Protein AF-A0A962QHK0-F1 (afdb_monomer_lite)

Radius of gyration: 11.74 Å; chains: 1; bounding box: 29×19×28 Å

Foldseek 3Di:
DVPDPPDDDQALVPDPDQDPDDRPVVSVVSVVVVVVVVVVVD

Structure (mmCIF, N/CA/C/O backbone):
data_AF-A0A962QHK0-F1
#
_entry.id   AF-A0A962QHK0-F1
#
loop_
_atom_site.group_PDB
_atom_site.id
_atom_site.type_symbol
_atom_site.label_atom_id
_atom_site.label_alt_id
_atom_site.label_comp_id
_atom_site.label_asym_id
_atom_site.label_entity_id
_atom_site.label_seq_id
_atom_site.pdbx_PDB_ins_code
_atom_site.Cartn_x
_atom_site.Cartn_y
_atom_site.Cartn_z
_atom_site.occupancy
_atom_site.B_iso_or_equiv
_atom_site.auth_seq_id
_atom_site.auth_comp_id
_atom_site.auth_asym_id
_atom_site.auth_atom_id
_atom_site.pdbx_PDB_model_num
ATOM 1 N N . VAL A 1 1 ? -9.240 -4.369 0.598 1.00 95.44 1 VAL A N 1
ATOM 2 C CA . VAL A 1 1 ? -9.109 -5.694 -0.060 1.00 95.44 1 VAL A CA 1
ATOM 3 C C . VAL A 1 1 ? -10.481 -6.082 -0.572 1.00 95.44 1 VAL A C 1
ATOM 5 O O . VAL A 1 1 ? -11.459 -5.679 0.045 1.00 95.44 1 VAL A O 1
ATOM 8 N N . ARG A 1 2 ? -10.595 -6.766 -1.717 1.00 96.81 2 ARG A N 1
ATOM 9 C CA . ARG A 1 2 ? -11.924 -7.082 -2.268 1.00 96.81 2 ARG A CA 1
ATOM 10 C C . ARG A 1 2 ? -12.683 -7.989 -1.289 1.00 96.81 2 ARG A C 1
ATOM 12 O O . ARG A 1 2 ? -12.192 -9.066 -0.976 1.00 96.81 2 ARG A O 1
ATOM 19 N N . GLY A 1 3 ? -13.838 -7.530 -0.804 1.00 97.94 3 GLY A N 1
ATOM 20 C CA . GLY A 1 3 ? -14.719 -8.287 0.094 1.00 97.94 3 GLY A CA 1
ATOM 21 C C . GLY A 1 3 ? -14.321 -8.329 1.575 1.00 97.94 3 GLY A C 1
ATOM 22 O O . GLY A 1 3 ? -14.929 -9.095 2.312 1.00 97.94 3 GLY A O 1
ATOM 23 N N . ILE A 1 4 ? -13.324 -7.551 2.021 1.00 98.12 4 ILE A N 1
ATOM 24 C CA . ILE A 1 4 ? -12.920 -7.504 3.438 1.00 98.12 4 ILE A CA 1
ATOM 25 C C . ILE A 1 4 ? -12.866 -6.054 3.917 1.00 98.12 4 ILE A C 1
ATOM 27 O O . ILE A 1 4 ? -12.039 -5.266 3.440 1.00 98.12 4 ILE A O 1
ATOM 31 N N . ASP A 1 5 ? -13.718 -5.738 4.890 1.00 97.00 5 ASP A N 1
ATOM 32 C CA . ASP A 1 5 ? -13.803 -4.419 5.508 1.00 97.00 5 ASP A CA 1
ATOM 33 C C . ASP A 1 5 ? -12.567 -4.110 6.355 1.00 97.00 5 ASP A C 1
ATOM 35 O O . ASP A 1 5 ? -11.992 -4.974 7.015 1.00 97.00 5 ASP A O 1
ATOM 39 N N . GLY A 1 6 ? -12.116 -2.856 6.303 1.00 94.06 6 GLY A N 1
ATOM 40 C CA . GLY A 1 6 ? -10.968 -2.373 7.078 1.00 94.06 6 GLY A CA 1
ATOM 41 C C . GLY A 1 6 ? -9.593 -2.907 6.645 1.00 94.06 6 GLY A C 1
ATOM 42 O O . GLY A 1 6 ? -8.579 -2.322 7.028 1.00 94.06 6 GLY A O 1
ATOM 43 N N . LEU A 1 7 ? -9.517 -3.949 5.808 1.00 96.12 7 LEU A N 1
ATOM 44 C CA . LEU A 1 7 ? -8.252 -4.545 5.375 1.00 96.12 7 LEU A CA 1
ATOM 45 C C . LEU A 1 7 ? -7.655 -3.836 4.150 1.00 96.12 7 LEU A C 1
ATOM 47 O O . LEU A 1 7 ? -8.291 -3.683 3.100 1.00 96.12 7 LEU A O 1
ATOM 51 N N . ARG A 1 8 ? -6.378 -3.466 4.255 1.00 96.19 8 ARG A N 1
ATOM 52 C CA . ARG A 1 8 ? -5.601 -2.759 3.225 1.00 96.19 8 ARG A CA 1
ATOM 53 C C . ARG A 1 8 ? -4.304 -3.529 2.946 1.00 96.19 8 ARG A C 1
ATOM 55 O O . ARG A 1 8 ? -3.719 -4.071 3.875 1.00 96.19 8 ARG A O 1
ATOM 62 N N . VAL A 1 9 ? -3.876 -3.572 1.683 1.00 97.12 9 VAL A N 1
ATOM 63 C CA . VAL A 1 9 ? -2.551 -4.078 1.269 1.00 97.12 9 VAL A CA 1
ATOM 64 C C . VAL A 1 9 ? -1.734 -2.865 0.848 1.00 97.12 9 VAL A C 1
ATOM 66 O O . VAL A 1 9 ? -2.242 -2.024 0.107 1.00 97.12 9 VAL A O 1
ATOM 69 N N . VAL A 1 10 ? -0.523 -2.738 1.383 1.00 97.75 10 VAL A N 1
ATOM 70 C CA . VAL A 1 10 ? 0.293 -1.521 1.289 1.00 97.75 10 VAL A CA 1
ATOM 71 C C . VAL A 1 10 ? 1.758 -1.903 1.060 1.00 97.75 10 VAL A C 1
ATOM 73 O O . VAL A 1 10 ? 2.627 -1.673 1.895 1.00 97.75 10 VAL A O 1
ATOM 76 N N . ASP A 1 11 ? 2.026 -2.564 -0.057 1.0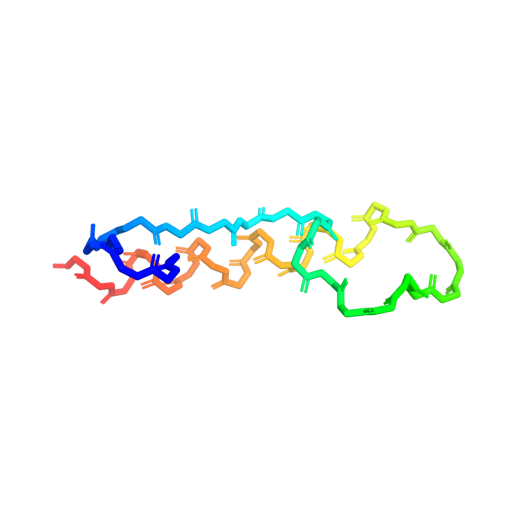0 96.75 11 ASP A N 1
ATOM 77 C CA . ASP A 1 11 ? 3.364 -3.016 -0.434 1.00 96.75 11 ASP A CA 1
ATOM 78 C C . ASP A 1 11 ? 3.530 -3.020 -1.963 1.00 96.75 11 ASP A C 1
ATOM 80 O O . ASP A 1 11 ? 2.687 -2.514 -2.701 1.00 96.75 11 ASP A O 1
ATOM 84 N N . ALA A 1 12 ? 4.616 -3.608 -2.463 1.00 96.62 12 ALA A N 1
ATOM 85 C CA . ALA A 1 12 ? 4.871 -3.718 -3.896 1.00 96.62 12 ALA A CA 1
ATOM 86 C C . ALA A 1 12 ? 3.794 -4.503 -4.672 1.00 96.62 12 ALA A C 1
ATOM 88 O O . ALA A 1 12 ? 3.639 -4.295 -5.875 1.00 96.62 12 ALA A O 1
ATOM 89 N N . SER A 1 13 ? 3.053 -5.403 -4.015 1.00 95.62 13 SER A N 1
ATOM 90 C CA . SER A 1 13 ? 2.099 -6.304 -4.674 1.00 95.62 13 SER A CA 1
ATOM 91 C C . SER A 1 13 ? 0.867 -5.588 -5.229 1.00 95.62 13 SER A C 1
ATOM 93 O O . SER A 1 13 ? 0.186 -6.135 -6.095 1.00 95.62 13 SER A O 1
ATOM 95 N N . VAL A 1 14 ? 0.587 -4.357 -4.779 1.00 96.31 14 VAL A N 1
ATOM 96 C CA . VAL A 1 14 ? -0.524 -3.557 -5.320 1.00 96.31 14 VAL A CA 1
ATOM 97 C C . VAL A 1 14 ? -0.183 -2.858 -6.636 1.00 96.31 14 VAL A C 1
ATOM 99 O O . VAL A 1 14 ? -1.079 -2.306 -7.277 1.00 96.31 14 VAL A O 1
ATOM 102 N N . MET A 1 15 ? 1.091 -2.849 -7.046 1.00 96.06 15 MET A N 1
ATOM 103 C CA . MET A 1 15 ? 1.498 -2.249 -8.314 1.00 96.06 15 MET A CA 1
ATOM 104 C C . MET A 1 15 ? 0.927 -3.067 -9.488 1.00 96.06 15 MET A C 1
ATOM 106 O O . MET A 1 15 ? 1.213 -4.259 -9.585 1.00 96.06 15 MET A O 1
ATOM 110 N N . PRO A 1 16 ? 0.162 -2.459 -10.418 1.00 94.19 16 PRO A N 1
ATOM 111 C CA . PRO A 1 16 ? -0.409 -3.185 -11.560 1.00 94.19 16 PRO A CA 1
ATOM 112 C C . PRO A 1 16 ? 0.664 -3.655 -12.551 1.00 94.19 16 PRO A C 1
ATOM 114 O O . PRO A 1 16 ? 0.515 -4.682 -13.207 1.00 94.19 16 PRO A O 1
ATOM 117 N N . THR A 1 17 ? 1.755 -2.900 -12.643 1.00 94.94 17 THR A N 1
ATOM 118 C CA . THR A 1 17 ? 2.964 -3.219 -13.400 1.00 94.94 17 THR A CA 1
ATOM 119 C C . THR A 1 17 ? 4.160 -2.735 -12.597 1.00 94.94 17 THR A C 1
ATOM 121 O O . THR A 1 17 ? 4.101 -1.652 -12.009 1.00 94.94 17 THR A O 1
ATOM 124 N N . ILE A 1 18 ? 5.254 -3.495 -12.595 1.00 90.12 18 ILE A N 1
ATOM 125 C CA . ILE A 1 18 ? 6.482 -3.078 -11.914 1.00 90.12 18 ILE A CA 1
ATOM 126 C C . ILE A 1 18 ? 7.053 -1.837 -12.604 1.00 90.12 18 ILE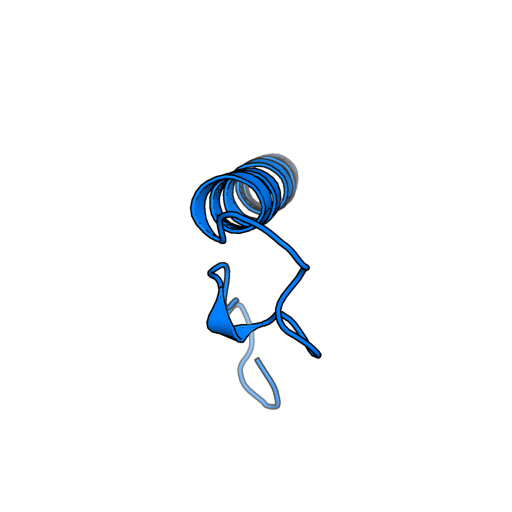 A C 1
ATOM 128 O O . ILE A 1 18 ? 7.234 -1.810 -13.820 1.00 90.12 18 ILE A O 1
ATOM 132 N N . THR A 1 19 ? 7.336 -0.804 -11.817 1.00 86.44 19 THR A N 1
ATOM 133 C CA . THR A 1 19 ? 8.005 0.411 -12.287 1.00 86.44 19 THR A CA 1
ATOM 134 C C . THR A 1 19 ? 9.417 0.094 -12.778 1.00 86.44 19 THR A C 1
ATOM 136 O O . THR A 1 19 ? 10.138 -0.661 -12.126 1.00 86.44 19 THR A O 1
ATOM 139 N N . SER A 1 20 ? 9.858 0.714 -13.875 1.00 87.69 20 SER A N 1
ATOM 140 C CA . SER A 1 20 ? 11.253 0.616 -14.317 1.00 87.69 20 SER A CA 1
ATOM 141 C C . SER A 1 20 ? 12.203 1.177 -13.251 1.00 87.69 20 SER A C 1
ATOM 143 O O . SER A 1 20 ? 12.037 2.324 -12.835 1.00 87.69 20 SER A O 1
ATOM 145 N N . GLY A 1 21 ? 13.204 0.399 -12.832 1.00 88.62 21 GLY A N 1
ATOM 146 C CA . GLY A 1 21 ? 14.165 0.787 -11.794 1.00 88.62 21 GLY A CA 1
ATOM 147 C C . GLY A 1 21 ? 14.017 -0.017 -10.498 1.00 88.62 21 GLY A C 1
ATOM 148 O O . GLY A 1 21 ? 13.540 -1.150 -10.508 1.00 88.62 21 GLY A O 1
ATOM 149 N N . ASN A 1 22 ? 14.476 0.552 -9.380 1.00 94.69 22 ASN A N 1
ATOM 150 C CA . ASN A 1 22 ? 14.442 -0.107 -8.073 1.00 94.69 22 ASN A CA 1
ATOM 151 C C . ASN A 1 22 ? 13.031 -0.041 -7.460 1.00 94.69 22 ASN A C 1
ATOM 153 O O . ASN A 1 22 ? 12.474 1.043 -7.304 1.00 94.69 22 ASN A O 1
ATOM 157 N N . THR A 1 23 ? 12.479 -1.189 -7.060 1.00 96.00 23 THR A N 1
ATOM 158 C CA . THR A 1 23 ? 11.146 -1.314 -6.445 1.00 96.00 23 THR A CA 1
ATOM 159 C C . THR A 1 23 ? 11.067 -0.791 -5.011 1.00 96.00 23 THR A C 1
ATOM 161 O O . THR 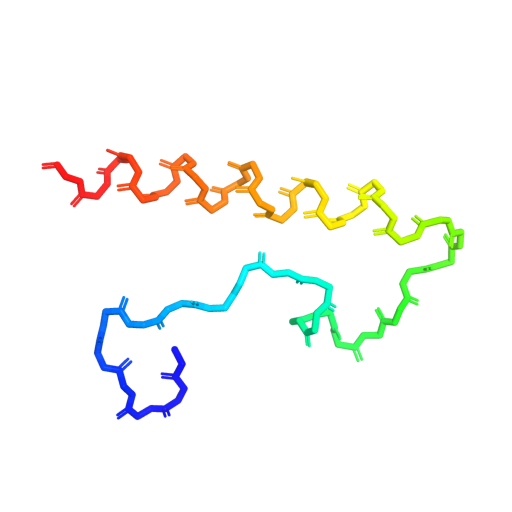A 1 23 ? 9.967 -0.578 -4.504 1.00 96.00 23 THR A O 1
ATOM 164 N N . ASN A 1 24 ? 12.200 -0.541 -4.353 1.00 96.81 24 ASN A N 1
ATOM 165 C CA . ASN A 1 24 ? 12.246 -0.020 -2.989 1.00 96.81 24 ASN A CA 1
ATOM 166 C C . ASN A 1 24 ? 11.586 1.365 -2.887 1.00 96.81 24 ASN A C 1
ATOM 168 O O . ASN A 1 24 ? 10.662 1.553 -2.100 1.00 96.81 24 ASN A O 1
ATOM 172 N N . SER A 1 25 ? 11.989 2.313 -3.738 1.00 96.38 25 SER A N 1
ATOM 173 C CA . SER A 1 25 ? 11.443 3.677 -3.736 1.00 96.38 25 SER A CA 1
ATOM 174 C C . SER A 1 25 ? 9.915 3.729 -3.892 1.00 96.38 25 SER A C 1
ATOM 176 O O . SER A 1 25 ? 9.267 4.307 -3.021 1.00 96.38 25 SER A O 1
ATOM 178 N N . PRO A 1 26 ? 9.292 3.107 -4.915 1.00 96.19 26 PRO A N 1
ATOM 179 C CA . PRO A 1 26 ? 7.835 3.114 -5.035 1.00 96.19 26 PRO A CA 1
ATOM 180 C C . PRO A 1 26 ? 7.143 2.351 -3.896 1.00 96.19 26 PRO A C 1
ATOM 182 O O . PRO A 1 26 ? 6.069 2.766 -3.469 1.00 96.19 26 PRO A O 1
ATOM 185 N N . THR A 1 27 ? 7.755 1.295 -3.347 1.00 97.69 27 THR A N 1
ATOM 186 C CA . THR A 1 27 ? 7.199 0.574 -2.185 1.00 97.69 27 THR A CA 1
ATOM 187 C C . THR A 1 27 ? 7.139 1.470 -0.947 1.00 97.69 27 THR A C 1
ATOM 189 O O . THR A 1 27 ? 6.099 1.539 -0.292 1.00 97.69 27 THR A O 1
ATOM 192 N N . LEU A 1 28 ? 8.217 2.207 -0.656 1.00 98.00 28 LEU A N 1
ATOM 193 C CA . LEU A 1 28 ? 8.252 3.182 0.438 1.00 98.00 28 LEU A CA 1
ATOM 194 C C . LEU A 1 28 ? 7.213 4.293 0.244 1.00 98.00 28 LEU A C 1
ATOM 196 O O . LEU A 1 28 ? 6.501 4.624 1.187 1.00 98.00 28 LEU A O 1
ATOM 200 N N . MET A 1 29 ? 7.064 4.816 -0.976 1.00 96.38 29 MET A N 1
ATOM 201 C CA . MET A 1 29 ? 6.070 5.856 -1.278 1.00 96.38 29 MET A CA 1
ATOM 202 C C . MET A 1 29 ? 4.625 5.378 -1.063 1.00 96.38 29 MET A C 1
ATOM 204 O O . MET A 1 29 ? 3.793 6.132 -0.555 1.00 96.38 29 MET A O 1
ATOM 208 N N . ILE A 1 30 ? 4.312 4.129 -1.434 1.00 97.62 30 ILE A N 1
ATOM 209 C CA . ILE A 1 30 ? 2.999 3.513 -1.176 1.00 97.62 30 ILE A CA 1
ATOM 210 C C . ILE A 1 30 ? 2.750 3.423 0.336 1.00 97.62 30 ILE A C 1
ATOM 212 O O . ILE A 1 30 ? 1.676 3.815 0.803 1.00 97.62 30 ILE A O 1
ATOM 216 N N . ALA A 1 31 ? 3.744 2.952 1.096 1.00 98.12 31 ALA A N 1
ATOM 217 C CA . ALA A 1 31 ? 3.670 2.840 2.550 1.00 98.12 31 ALA A CA 1
ATOM 218 C C . ALA A 1 31 ? 3.462 4.198 3.234 1.00 98.12 31 ALA A C 1
ATOM 220 O O . ALA A 1 31 ? 2.564 4.332 4.065 1.00 98.12 31 ALA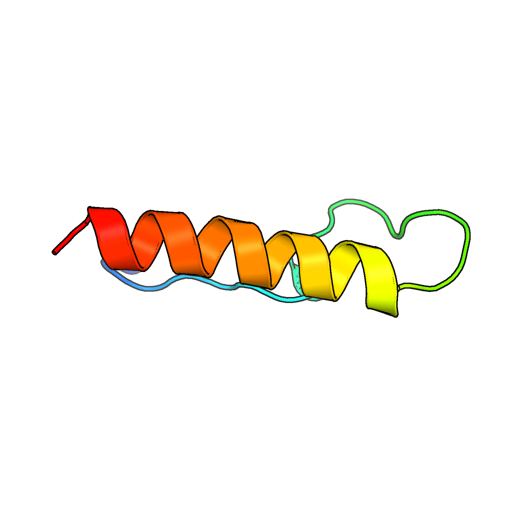 A O 1
ATOM 221 N N . GLU A 1 32 ? 4.229 5.216 2.845 1.00 98.12 32 GLU A N 1
ATOM 222 C CA . GLU A 1 32 ? 4.141 6.568 3.401 1.00 98.12 32 GLU A CA 1
ATOM 223 C C . GLU A 1 32 ? 2.762 7.199 3.159 1.00 98.12 32 GLU A C 1
ATOM 225 O O . GLU A 1 32 ? 2.111 7.676 4.093 1.00 98.12 32 GLU A O 1
ATOM 230 N N . LYS A 1 33 ? 2.261 7.124 1.919 1.00 97.12 33 LYS A N 1
ATOM 231 C CA . LYS A 1 33 ? 0.930 7.630 1.558 1.00 97.12 33 LYS A CA 1
ATOM 232 C C . LYS A 1 33 ? -0.175 6.953 2.373 1.00 97.12 33 LYS A C 1
ATOM 234 O O . LYS A 1 33 ? -1.080 7.616 2.878 1.00 97.12 33 LYS A O 1
ATOM 239 N N . ALA A 1 34 ? -0.114 5.630 2.502 1.00 97.56 34 ALA A N 1
ATOM 240 C CA . ALA A 1 34 ? -1.119 4.880 3.240 1.00 97.56 34 ALA A CA 1
ATOM 241 C C . ALA A 1 34 ? -1.054 5.138 4.748 1.00 97.56 34 ALA A C 1
ATOM 243 O O . ALA A 1 34 ? -2.106 5.219 5.378 1.00 97.56 34 ALA A O 1
ATOM 244 N N . ALA A 1 35 ? 0.142 5.306 5.321 1.00 97.50 35 A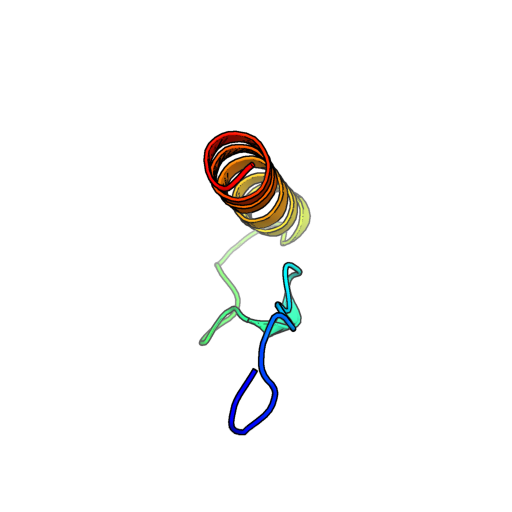LA A N 1
ATOM 245 C CA . ALA A 1 35 ? 0.304 5.679 6.722 1.00 97.50 35 ALA A CA 1
ATOM 246 C C . ALA A 1 35 ? -0.394 7.015 7.017 1.00 97.50 35 ALA A C 1
ATOM 248 O O . ALA A 1 35 ? -1.165 7.096 7.972 1.00 97.50 35 ALA A O 1
ATOM 249 N N . GLN A 1 36 ? -0.218 8.017 6.146 1.00 97.81 36 GLN A N 1
ATOM 250 C CA . GLN A 1 36 ? -0.911 9.301 6.2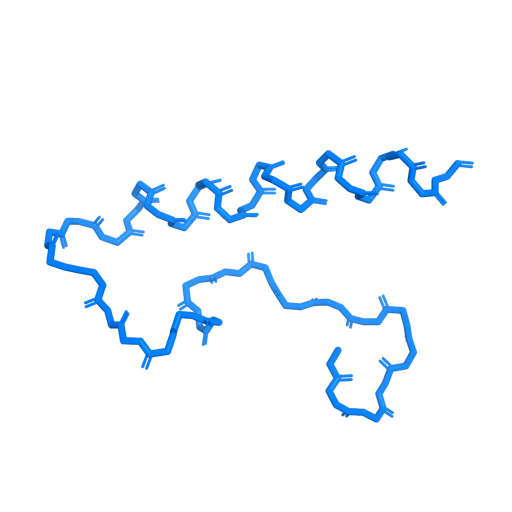64 1.00 97.81 36 GLN A CA 1
ATOM 251 C C . GLN A 1 36 ? -2.438 9.137 6.233 1.00 97.81 36 GLN A C 1
ATOM 253 O O . GLN A 1 36 ? -3.137 9.695 7.077 1.00 97.81 36 GLN A O 1
ATOM 258 N N . TRP A 1 37 ? -2.971 8.349 5.296 1.00 96.12 37 TRP A N 1
ATOM 259 C CA . TRP A 1 37 ? -4.414 8.102 5.212 1.00 96.12 37 TRP A CA 1
ATOM 260 C C . TRP A 1 37 ? -4.966 7.371 6.433 1.00 96.12 37 TRP A C 1
ATOM 262 O O . TRP A 1 37 ? -6.033 7.730 6.927 1.00 96.12 37 TRP A O 1
ATOM 272 N N . ILE A 1 38 ? -4.255 6.356 6.928 1.00 95.19 38 ILE A N 1
ATOM 273 C CA . ILE A 1 38 ? -4.656 5.601 8.120 1.00 95.19 38 ILE A CA 1
ATOM 274 C C . ILE A 1 38 ? -4.660 6.520 9.343 1.00 95.19 38 ILE A C 1
ATOM 276 O O . ILE A 1 38 ? -5.629 6.514 10.097 1.00 95.19 38 ILE A O 1
ATOM 280 N N . GLN A 1 39 ? -3.629 7.351 9.495 1.00 94.88 39 GLN A N 1
ATOM 281 C CA . GLN A 1 39 ? -3.519 8.297 10.601 1.00 94.88 39 GLN A CA 1
ATOM 282 C C . GLN A 1 39 ? -4.630 9.358 10.581 1.00 94.88 39 GLN A C 1
ATOM 284 O O . GLN A 1 39 ? -5.145 9.703 11.634 1.00 94.88 39 GLN A O 1
ATOM 289 N N . GLN A 1 40 ? -5.028 9.848 9.402 1.00 90.94 40 GLN A N 1
ATOM 290 C CA . GLN A 1 40 ? -6.130 10.812 9.241 1.00 90.94 40 GLN A CA 1
ATOM 291 C C . GLN A 1 40 ? -7.530 10.198 9.392 1.00 90.94 40 GLN A C 1
ATOM 293 O O . GLN A 1 40 ? -8.506 10.933 9.505 1.00 90.94 40 GLN A O 1
ATOM 298 N N . SER A 1 41 ? -7.647 8.869 9.332 1.00 73.38 41 SER A N 1
ATOM 299 C CA . SER A 1 41 ? -8.931 8.160 9.435 1.00 73.38 41 SER A CA 1
ATOM 300 C C . SER A 1 41 ? -9.320 7.811 10.880 1.00 73.38 41 SER A C 1
ATOM 302 O O . SER A 1 41 ? -10.339 7.148 11.072 1.00 73.38 41 SER A O 1
ATOM 304 N N . THR A 1 42 ? -8.497 8.196 11.864 1.00 54.38 42 THR A N 1
ATOM 305 C CA . THR A 1 42 ? -8.757 8.067 13.311 1.00 54.38 42 THR A CA 1
ATOM 306 C C . THR A 1 42 ? -9.169 9.418 13.873 1.00 54.38 42 THR A C 1
ATOM 308 O O . THR A 1 42 ? -10.131 9.444 14.669 1.00 54.38 42 THR A O 1
#

pLDDT: mean 94.07, std 7.59, range [54.38, 98.12]

Sequence (42 aa):
VRGIDGLRVVDASVMPTITSGNTNSPTLMIAEKAAQWIQQST

Secondary structure (DSSP, 8-state):
-TT-TT----SGGG-SSPPSS-SHHHHHHHHHHHHHHHHHT-